Protein AF-A0A1Z9AQA0-F1 (afdb_monomer)

Solvent-accessible surface area (backbone atoms only — not comparable to full-atom values): 6434 Å² total; per-residue (Å²): 134,84,82,76,79,79,76,81,86,78,85,74,57,90,49,72,70,53,39,53,51,50,60,58,52,53,71,73,46,96,64,87,70,52,71,70,56,54,52,52,50,50,56,52,50,57,51,52,36,61,77,66,71,54,65,68,70,42,59,73,64,52,39,72,22,90,87,69,70,77,32,42,21,29,58,43,78,52,100,92,47,55,30,32,36,34,69,42,56,82,87,36,82,54,69,46,75,63,75,76,82,125

Nearest PDB structures (foldseek):
  4rul-assembly1_A  TM=7.355E-01  e=3.360E-01  Escherichia coli DH1
  1yua-assembly1_A  TM=6.384E-01  e=1.472E+00  Escherichia coli
  6pcm-assembly2_B  TM=5.485E-01  e=9.485E+00  Mycolicibacterium smegmatis MC2 155
  2qg7-assembly1_A  TM=2.529E-01  e=7.822E+00  Plasmodium vivax

Radius of gyration: 18.09 Å; Cα contacts (8 Å, |Δi|>4): 86; chains: 1; bounding box: 25×52×47 Å

Sequence (102 aa):
MTEKTKGVHITLPKSLAERLVFLRNFNHRKINLNPRLKSKIGALVEEIEKELNVEPSTWTSAKRCPKCESGTVYLKKTKRGEFYGCSRYPDCRHSERKSRKK

pLDDT: mean 72.4, std 14.01, range [39.25, 90.12]

Secondary structure (DSSP, 8-state):
-------------SSHHHHHHHHHHHTTS-----HHHHHHHHHHHHHHHHHTT--THHHHT-EE-TTTSSSEEEEEEETTEEEEEETTTTT---EEE-----

Mean predicted aligned error: 15.54 Å

Foldseek 3Di:
DDPPPPDDDDDQDDDPVSNVVVVVVVVVPPDPQDPVRVVVVVVVVVVVCVVVVPDPQQCVPWDQDPPPSSWIWTWDQDPVGIKTATPPPPVDGDIGRPDPPD

Structure (mmCIF, N/CA/C/O backbone):
data_AF-A0A1Z9AQA0-F1
#
_entry.id   AF-A0A1Z9AQA0-F1
#
loop_
_atom_site.group_PDB
_atom_site.id
_atom_site.type_symbol
_atom_site.label_atom_id
_atom_site.label_alt_id
_atom_site.label_comp_id
_atom_site.label_asym_id
_atom_site.label_entity_id
_atom_site.label_seq_id
_atom_site.pdbx_PDB_ins_code
_atom_site.Cartn_x
_atom_site.Cartn_y
_atom_site.Cartn_z
_atom_site.occupancy
_atom_site.B_iso_or_equiv
_atom_site.auth_seq_id
_atom_site.auth_comp_id
_atom_site.auth_asym_id
_atom_site.auth_atom_id
_atom_site.pdbx_PDB_model_num
ATOM 1 N N . MET A 1 1 ? 12.311 37.826 -23.596 1.00 39.25 1 MET A N 1
ATOM 2 C CA . MET A 1 1 ? 12.033 36.511 -24.215 1.00 39.25 1 MET A CA 1
ATOM 3 C C . MET A 1 1 ? 11.186 35.717 -23.234 1.00 39.25 1 MET A C 1
ATOM 5 O O . MET A 1 1 ? 11.700 35.310 -22.206 1.00 39.25 1 MET A O 1
ATOM 9 N N . THR A 1 2 ? 9.875 35.622 -23.459 1.00 46.34 2 THR A N 1
ATOM 10 C CA . THR A 1 2 ? 8.947 34.940 -22.546 1.00 46.34 2 THR A CA 1
ATOM 11 C C . THR A 1 2 ? 8.929 33.447 -22.861 1.00 46.34 2 THR A C 1
ATOM 13 O O . THR A 1 2 ? 8.415 33.014 -23.893 1.00 46.34 2 THR A O 1
ATOM 16 N N . GLU A 1 3 ? 9.540 32.652 -21.987 1.00 52.56 3 GLU A N 1
ATOM 17 C CA . GLU A 1 3 ? 9.522 31.194 -22.070 1.00 52.56 3 GLU A CA 1
ATOM 18 C C . GLU A 1 3 ? 8.084 30.704 -21.861 1.00 52.56 3 GLU A C 1
ATOM 20 O O . GLU A 1 3 ? 7.567 30.659 -20.746 1.00 52.56 3 GLU A O 1
ATOM 25 N N . LYS A 1 4 ? 7.394 30.381 -22.959 1.00 46.72 4 LYS A N 1
ATOM 26 C CA . LYS A 1 4 ? 6.086 29.724 -22.914 1.00 46.72 4 LYS A CA 1
ATOM 27 C C . LYS A 1 4 ? 6.276 28.346 -22.281 1.00 46.72 4 LYS A C 1
ATOM 29 O O . LYS A 1 4 ? 6.752 27.422 -22.943 1.00 46.72 4 LYS A O 1
ATOM 34 N N . THR A 1 5 ? 5.882 28.189 -21.020 1.00 51.25 5 THR A N 1
ATOM 35 C CA . THR A 1 5 ? 5.710 26.882 -20.384 1.00 51.25 5 THR A CA 1
ATOM 36 C C . THR A 1 5 ? 4.658 26.111 -21.174 1.00 51.25 5 THR A C 1
ATOM 38 O O . THR A 1 5 ? 3.458 26.354 -21.065 1.00 51.25 5 THR A O 1
ATOM 41 N N . LYS A 1 6 ? 5.110 25.200 -22.043 1.00 50.19 6 LYS A N 1
ATOM 42 C CA . LYS A 1 6 ? 4.223 24.283 -22.762 1.00 50.19 6 LYS A CA 1
ATOM 43 C C . LYS A 1 6 ? 3.584 23.362 -21.724 1.00 50.19 6 LYS A C 1
ATOM 45 O O . LYS A 1 6 ? 4.212 22.414 -21.260 1.00 50.19 6 LYS A O 1
ATOM 50 N N . GLY A 1 7 ? 2.360 23.688 -21.315 1.00 51.44 7 GLY A N 1
ATOM 51 C CA . GLY A 1 7 ? 1.564 22.844 -20.434 1.00 51.44 7 GLY A CA 1
ATOM 52 C C . GLY A 1 7 ? 1.359 21.478 -21.081 1.00 51.44 7 GLY A C 1
ATOM 53 O O . GLY A 1 7 ? 0.930 21.386 -22.230 1.00 51.44 7 GLY A O 1
ATOM 54 N N . VAL A 1 8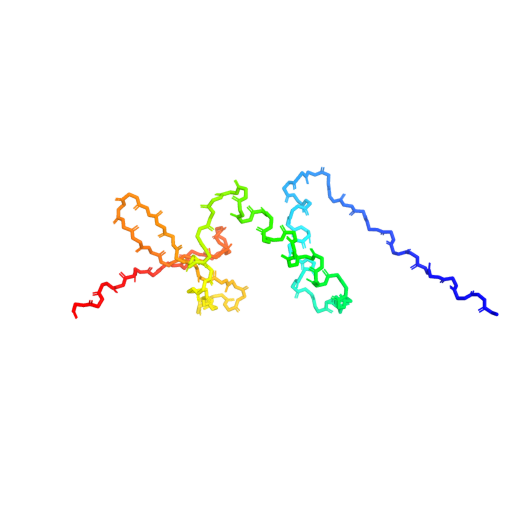 ? 1.697 20.413 -20.358 1.00 53.47 8 VAL A N 1
ATOM 55 C CA . VAL A 1 8 ? 1.416 19.046 -20.798 1.00 53.47 8 VAL A CA 1
ATOM 56 C C . VAL A 1 8 ? -0.048 18.767 -20.486 1.00 53.47 8 VAL A C 1
ATOM 58 O O . VAL A 1 8 ? -0.438 18.722 -19.321 1.00 53.47 8 VAL A O 1
ATOM 61 N N . HIS A 1 9 ? -0.865 18.601 -21.522 1.00 47.28 9 HIS A N 1
ATOM 62 C CA . HIS A 1 9 ? -2.255 18.202 -21.351 1.00 47.28 9 HIS A CA 1
ATOM 63 C C . HIS A 1 9 ? -2.304 16.697 -21.064 1.00 47.28 9 HIS A C 1
ATOM 65 O O . HIS A 1 9 ? -1.934 15.887 -21.914 1.00 47.28 9 HIS A O 1
ATOM 71 N N . ILE A 1 10 ? -2.720 16.316 -19.856 1.00 60.66 10 ILE A N 1
ATOM 72 C CA . ILE A 1 10 ? -2.814 14.913 -19.439 1.00 60.66 10 ILE A CA 1
ATOM 73 C C . ILE A 1 10 ? -4.290 14.539 -19.353 1.00 60.66 10 ILE A C 1
ATOM 75 O O . ILE A 1 10 ? -5.024 15.056 -18.512 1.00 60.66 10 ILE A O 1
ATOM 79 N N . THR A 1 11 ? -4.722 13.623 -20.217 1.00 62.50 11 THR A N 1
ATOM 80 C CA . THR A 1 11 ? -6.094 13.108 -20.213 1.00 62.50 11 THR A CA 1
ATOM 81 C C . THR A 1 11 ? -6.205 11.965 -19.212 1.00 62.50 11 THR A C 1
ATOM 83 O O . THR A 1 11 ? -5.580 10.917 -19.370 1.00 62.50 11 THR A O 1
ATOM 86 N N . LEU A 1 12 ? -7.000 12.177 -18.165 1.00 72.81 12 LEU A N 1
ATOM 87 C CA . LEU A 1 12 ? -7.250 11.175 -17.137 1.00 72.81 12 LEU A CA 1
ATOM 88 C C . LEU A 1 12 ? -8.224 10.097 -17.652 1.00 72.81 12 LEU A C 1
ATOM 90 O O . LEU A 1 12 ? -9.211 10.436 -18.311 1.00 72.81 12 LEU A O 1
ATOM 94 N N . PRO A 1 13 ? -7.993 8.813 -17.320 1.00 79.06 13 PRO A N 1
ATOM 95 C CA . PRO A 1 13 ? -8.927 7.731 -17.624 1.00 79.06 13 PRO A CA 1
ATOM 96 C C . PRO A 1 13 ? -10.341 7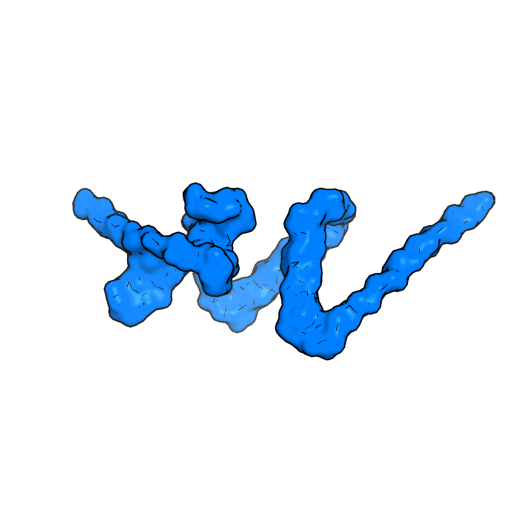.997 -17.087 1.00 79.06 13 PRO A C 1
ATOM 98 O O . PRO A 1 13 ? -10.532 8.753 -16.129 1.00 79.06 13 PRO A O 1
ATOM 101 N N . LYS A 1 14 ? -11.357 7.390 -17.709 1.00 72.88 14 LYS A N 1
ATOM 102 C CA . LYS A 1 14 ? -12.763 7.737 -17.448 1.00 72.88 14 LYS A CA 1
ATOM 103 C C . LYS A 1 14 ? -13.251 7.265 -16.076 1.00 72.88 14 LYS A C 1
ATOM 105 O O . LYS A 1 14 ? -13.990 8.015 -15.442 1.00 72.88 14 LYS A O 1
ATOM 110 N N . SER A 1 15 ? -12.830 6.094 -15.593 1.00 84.62 15 SER A N 1
ATOM 111 C CA . SER A 1 15 ? -13.289 5.585 -14.295 1.00 84.62 15 SER A CA 1
ATOM 112 C C . SER A 1 15 ? -12.417 6.049 -13.124 1.00 84.62 15 SER A C 1
ATOM 114 O O . SER A 1 15 ? -11.212 6.281 -13.248 1.00 84.62 15 SER A O 1
ATOM 116 N N . LEU A 1 16 ? -13.029 6.149 -11.943 1.00 70.94 16 LEU A N 1
ATOM 117 C CA . LEU A 1 16 ? -12.352 6.559 -10.712 1.00 70.94 16 LEU A CA 1
ATOM 118 C C . LEU A 1 16 ? -11.218 5.593 -10.321 1.00 70.94 16 LEU A C 1
ATOM 120 O O . LEU A 1 16 ? -10.149 6.036 -9.908 1.00 70.94 16 LEU A O 1
ATOM 124 N N . ALA A 1 17 ? -11.408 4.288 -10.532 1.00 68.06 17 ALA A N 1
ATOM 125 C CA . ALA A 1 17 ? -10.394 3.273 -10.250 1.00 68.06 17 ALA A CA 1
ATOM 126 C C . ALA A 1 17 ? -9.137 3.455 -11.117 1.00 68.06 17 ALA A C 1
ATOM 128 O O . ALA A 1 17 ? -8.013 3.426 -10.612 1.00 68.06 17 ALA A O 1
ATOM 129 N N . GLU A 1 18 ? -9.316 3.717 -12.411 1.00 71.94 18 GLU A N 1
ATOM 130 C CA . GLU A 1 18 ? -8.204 3.937 -13.338 1.00 71.94 18 GLU A CA 1
ATOM 131 C C . GLU A 1 18 ? -7.463 5.248 -13.045 1.0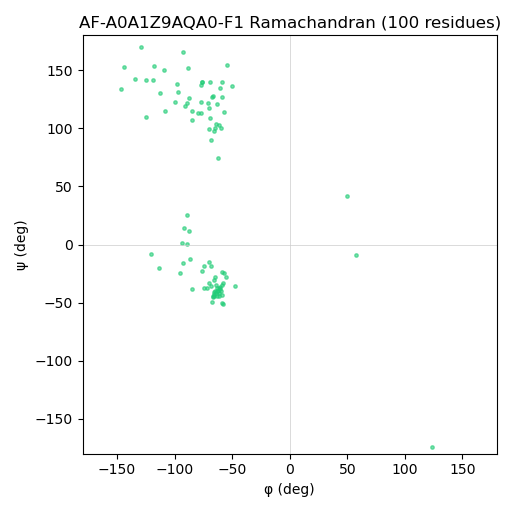0 71.94 18 GLU A C 1
ATOM 133 O O . GLU A 1 18 ? -6.234 5.294 -13.133 1.00 71.94 18 GLU A O 1
ATOM 138 N N . ARG A 1 19 ? -8.179 6.304 -12.627 1.00 78.81 19 ARG A N 1
ATOM 139 C CA . ARG A 1 19 ? -7.565 7.575 -12.197 1.00 78.81 19 ARG A CA 1
ATOM 140 C C . ARG A 1 19 ? -6.655 7.383 -10.988 1.00 78.81 19 ARG A C 1
ATOM 142 O O . ARG A 1 19 ? -5.537 7.894 -10.976 1.00 78.81 19 ARG A O 1
ATOM 149 N N . LEU A 1 20 ? -7.102 6.614 -9.999 1.00 74.44 20 LEU A N 1
ATOM 150 C CA . LEU A 1 20 ? -6.320 6.328 -8.794 1.00 74.44 20 LEU A CA 1
ATOM 151 C C . LEU A 1 20 ? -5.059 5.510 -9.112 1.00 74.44 20 LEU A C 1
ATOM 153 O O . LEU A 1 20 ? -3.980 5.808 -8.595 1.00 74.44 20 LEU A O 1
ATOM 157 N N . VAL A 1 21 ? -5.161 4.526 -10.011 1.00 74.56 21 VAL A N 1
ATOM 158 C CA . VAL A 1 21 ? -4.008 3.740 -10.481 1.00 74.56 21 VAL A CA 1
ATOM 159 C C . VAL A 1 21 ? -3.025 4.608 -11.271 1.00 74.56 21 VAL A C 1
ATOM 161 O O . VAL A 1 21 ? -1.816 4.511 -11.050 1.00 74.56 21 VAL A O 1
ATOM 164 N N . PHE A 1 22 ? -3.524 5.486 -12.148 1.00 75.56 22 PHE A N 1
ATOM 165 C CA . PHE A 1 22 ? -2.701 6.420 -12.917 1.00 75.56 22 PHE A CA 1
ATOM 166 C C . PHE A 1 22 ? -1.887 7.343 -12.003 1.00 75.56 22 PHE A C 1
ATOM 168 O O . PHE A 1 22 ? -0.666 7.414 -12.144 1.00 75.56 22 PHE A O 1
ATOM 175 N N . LEU A 1 23 ? -2.535 7.982 -11.023 1.00 70.38 23 LEU A N 1
ATOM 176 C CA . LEU A 1 23 ? -1.878 8.880 -10.065 1.00 70.38 23 LEU A CA 1
ATOM 177 C C . LEU A 1 23 ? -0.835 8.149 -9.207 1.00 70.38 23 LEU A C 1
ATOM 179 O O . LEU A 1 23 ? 0.267 8.656 -8.999 1.00 70.38 23 LEU A O 1
ATOM 183 N N . ARG A 1 24 ? -1.137 6.921 -8.770 1.00 65.88 24 ARG A N 1
ATOM 184 C CA . ARG A 1 24 ? -0.206 6.097 -7.985 1.00 65.88 24 ARG A CA 1
ATOM 185 C C . ARG A 1 24 ? 1.027 5.681 -8.790 1.00 65.88 24 ARG A C 1
ATOM 187 O O . ARG A 1 24 ? 2.143 5.718 -8.275 1.00 65.88 24 ARG A O 1
ATOM 194 N N . ASN A 1 25 ? 0.842 5.318 -10.057 1.00 63.50 25 ASN A N 1
ATOM 195 C CA . ASN A 1 25 ? 1.933 4.916 -10.949 1.00 63.50 25 ASN A CA 1
ATOM 196 C C . ASN A 1 25 ? 2.755 6.109 -11.456 1.00 63.50 25 ASN A C 1
ATOM 198 O O . ASN A 1 25 ? 3.927 5.939 -11.799 1.00 63.50 25 ASN A O 1
ATOM 202 N N . PHE A 1 26 ? 2.178 7.313 -11.456 1.00 61.12 26 PHE A N 1
ATOM 203 C CA . PHE A 1 26 ? 2.898 8.556 -11.734 1.00 61.12 26 PHE A CA 1
ATOM 204 C C . PHE A 1 26 ? 4.062 8.764 -10.750 1.00 61.12 26 PHE A C 1
ATOM 206 O O . PHE A 1 26 ? 5.129 9.217 -11.147 1.00 61.12 26 PHE A O 1
ATOM 213 N N . ASN A 1 27 ? 3.902 8.317 -9.501 1.00 50.81 27 ASN A N 1
ATOM 214 C CA . ASN A 1 27 ? 4.921 8.399 -8.452 1.00 50.81 27 ASN A CA 1
ATOM 215 C C . ASN A 1 27 ? 6.084 7.393 -8.607 1.00 50.81 27 ASN A C 1
ATOM 217 O O . ASN A 1 27 ? 7.135 7.574 -8.000 1.00 50.81 27 ASN A O 1
ATOM 221 N N . HIS A 1 28 ? 5.9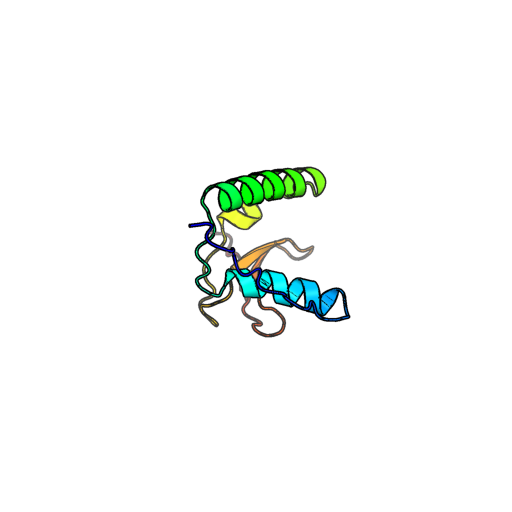07 6.322 -9.394 1.00 50.94 28 HIS A N 1
ATOM 222 C CA . HIS A 1 28 ? 6.923 5.278 -9.607 1.00 50.94 28 HIS A CA 1
ATOM 223 C C . HIS A 1 28 ? 7.813 5.522 -10.833 1.00 50.94 28 HIS A C 1
ATOM 225 O O . HIS A 1 28 ? 8.884 4.923 -10.949 1.00 50.94 28 HIS A O 1
ATOM 231 N N . ARG A 1 29 ? 7.408 6.410 -11.747 1.00 49.31 29 ARG A N 1
ATOM 232 C CA . ARG A 1 29 ? 8.331 6.973 -12.740 1.00 49.31 29 ARG A CA 1
ATOM 233 C C . ARG A 1 29 ? 9.178 8.011 -12.002 1.00 49.31 29 ARG A C 1
ATOM 235 O O . ARG A 1 29 ? 8.640 8.728 -11.169 1.00 49.31 29 ARG A O 1
ATOM 242 N N . LYS A 1 30 ? 10.488 8.097 -12.270 1.00 45.09 30 LYS A N 1
ATOM 243 C CA . LYS A 1 30 ? 11.364 9.169 -11.751 1.00 45.09 30 LYS A CA 1
ATOM 244 C C . LYS A 1 30 ? 10.894 10.531 -12.283 1.00 45.09 30 LYS A C 1
ATOM 246 O O . LYS A 1 30 ? 11.492 11.094 -13.193 1.00 45.09 30 LYS A O 1
ATOM 251 N N . ILE A 1 31 ? 9.797 11.042 -11.749 1.00 53.59 31 ILE A N 1
ATOM 252 C CA . ILE A 1 31 ? 9.329 12.396 -11.982 1.00 53.59 31 ILE A CA 1
ATOM 253 C C . ILE A 1 31 ? 9.966 13.221 -10.877 1.00 53.59 31 ILE A C 1
ATOM 255 O O . ILE A 1 31 ? 9.795 12.937 -9.693 1.00 53.59 31 ILE A O 1
ATOM 259 N N . ASN A 1 32 ? 10.774 14.197 -11.275 1.00 49.31 32 ASN A N 1
ATOM 260 C CA . ASN A 1 32 ? 11.450 15.098 -10.358 1.00 49.31 32 ASN A CA 1
ATOM 261 C C . ASN A 1 32 ? 10.388 15.997 -9.700 1.00 49.31 32 ASN A C 1
ATOM 263 O O . ASN A 1 32 ? 9.977 17.016 -10.253 1.00 49.31 32 ASN A O 1
ATOM 267 N N . LEU A 1 33 ? 9.850 15.550 -8.564 1.00 55.25 33 LEU A N 1
ATOM 268 C CA . LEU A 1 33 ? 8.854 16.285 -7.793 1.00 55.25 33 LEU A CA 1
ATOM 269 C C . LEU A 1 33 ? 9.538 17.504 -7.168 1.00 55.25 33 LEU A C 1
ATOM 271 O O . LEU A 1 33 ? 10.449 17.361 -6.356 1.00 55.25 33 LEU A O 1
ATOM 275 N N . ASN A 1 34 ? 9.088 18.706 -7.541 1.00 58.38 34 ASN A N 1
ATOM 276 C CA . ASN A 1 34 ? 9.561 19.959 -6.952 1.00 58.38 34 ASN A CA 1
ATOM 277 C C . ASN A 1 34 ? 9.500 19.865 -5.407 1.00 58.38 34 ASN A C 1
ATOM 279 O O . ASN A 1 34 ? 8.482 19.405 -4.878 1.00 58.38 34 ASN A O 1
ATOM 283 N N . PRO A 1 35 ? 10.529 20.315 -4.666 1.00 67.88 35 PRO A N 1
ATOM 284 C CA . PRO A 1 35 ? 10.552 20.295 -3.200 1.00 67.88 35 PRO A CA 1
ATOM 285 C C . PRO A 1 35 ? 9.279 20.841 -2.530 1.00 67.88 35 PRO A C 1
ATOM 287 O O . PRO A 1 35 ? 8.810 20.281 -1.537 1.00 67.88 35 PRO A O 1
ATOM 290 N N . ARG A 1 36 ? 8.653 21.875 -3.112 1.00 68.12 36 ARG A N 1
ATOM 291 C CA . ARG A 1 36 ? 7.374 22.429 -2.626 1.00 68.12 36 ARG A CA 1
ATOM 292 C C . ARG A 1 36 ? 6.215 21.437 -2.724 1.00 68.12 36 ARG A C 1
ATOM 294 O O . ARG A 1 36 ? 5.333 21.429 -1.872 1.00 68.12 36 ARG A O 1
ATOM 301 N N . LEU A 1 37 ? 6.212 20.602 -3.759 1.00 74.50 37 LEU A N 1
ATOM 302 C CA . LEU A 1 37 ? 5.177 19.599 -3.982 1.00 74.50 37 LEU A CA 1
ATOM 303 C C . LEU A 1 37 ? 5.342 18.419 -3.018 1.00 74.50 37 LEU A C 1
ATOM 305 O O . LEU A 1 37 ? 4.352 17.949 -2.471 1.00 74.50 37 LEU A O 1
ATOM 309 N N . LYS A 1 38 ? 6.584 18.011 -2.722 1.00 67.50 38 LYS A N 1
ATOM 310 C CA . LYS A 1 38 ? 6.879 17.004 -1.688 1.00 67.50 38 LYS A CA 1
ATOM 311 C C . LYS A 1 38 ? 6.373 17.441 -0.309 1.00 67.50 38 LYS A C 1
ATOM 313 O O . LYS A 1 38 ? 5.760 16.644 0.390 1.00 67.50 38 LYS A O 1
ATOM 318 N N . SER A 1 39 ? 6.593 18.707 0.051 1.00 74.00 39 SER A N 1
ATOM 319 C CA . SER A 1 39 ? 6.116 19.272 1.319 1.00 74.00 39 SER A CA 1
ATOM 320 C C . SER A 1 39 ? 4.586 19.341 1.385 1.00 74.00 39 SER A C 1
ATOM 322 O O . SER A 1 39 ? 4.012 18.902 2.378 1.00 74.00 39 SER A O 1
ATOM 324 N N . LYS A 1 40 ? 3.915 19.784 0.311 1.00 83.50 40 LYS A N 1
ATOM 325 C CA . LYS A 1 40 ? 2.441 19.777 0.247 1.00 83.50 40 LYS A CA 1
ATOM 326 C C . LYS A 1 40 ? 1.847 18.373 0.343 1.00 83.50 40 LYS A C 1
ATOM 328 O O . LYS A 1 40 ? 0.856 18.188 1.035 1.00 83.50 40 LYS A O 1
ATOM 333 N N . ILE A 1 41 ? 2.447 17.396 -0.336 1.00 80.00 41 ILE A N 1
ATOM 334 C CA . ILE A 1 41 ? 2.007 15.998 -0.260 1.00 80.00 41 ILE A CA 1
ATOM 335 C C . ILE A 1 41 ? 2.195 15.461 1.162 1.00 80.00 41 ILE A C 1
ATOM 337 O O . ILE A 1 41 ? 1.301 14.795 1.662 1.00 80.00 41 ILE A O 1
ATOM 341 N N . GLY A 1 42 ? 3.314 15.777 1.823 1.00 74.94 42 GLY A N 1
ATOM 342 C CA . GLY A 1 42 ? 3.547 15.395 3.218 1.00 74.94 42 GLY A CA 1
ATOM 343 C C . GLY A 1 42 ? 2.465 15.926 4.160 1.00 74.94 42 GLY A C 1
ATOM 344 O O . GLY A 1 42 ? 1.847 15.138 4.863 1.00 74.94 42 GLY A O 1
ATOM 345 N N . ALA A 1 43 ? 2.169 17.227 4.093 1.00 84.44 43 ALA A N 1
ATOM 346 C CA . ALA A 1 43 ? 1.127 17.845 4.920 1.00 84.44 43 ALA A CA 1
ATOM 347 C C . ALA A 1 43 ? -0.260 17.220 4.682 1.00 84.44 43 ALA A C 1
ATOM 349 O O . ALA A 1 43 ? -1.007 16.966 5.621 1.00 84.44 43 ALA A O 1
ATOM 350 N N . LEU A 1 44 ? -0.584 16.918 3.423 1.00 85.44 44 LEU A N 1
ATOM 351 C CA . LEU A 1 44 ? -1.858 16.301 3.058 1.00 85.44 44 LEU A CA 1
ATOM 352 C C . LEU A 1 44 ? -1.952 14.838 3.526 1.00 85.44 44 LEU A C 1
ATOM 354 O O . LEU A 1 44 ? -3.028 14.374 3.889 1.00 85.44 44 LEU A O 1
ATOM 358 N N . VAL A 1 45 ? -0.832 14.109 3.551 1.00 81.56 45 VAL A N 1
ATOM 359 C CA . VAL A 1 45 ? -0.771 12.754 4.120 1.00 81.56 45 VAL A CA 1
ATOM 360 C C . VAL A 1 45 ? -1.003 12.792 5.630 1.00 81.56 45 VAL A C 1
ATOM 362 O O . VAL A 1 45 ? -1.814 12.011 6.116 1.00 81.56 45 VAL A O 1
ATOM 365 N N . GLU A 1 46 ? -0.373 13.721 6.353 1.00 80.75 46 GLU A N 1
ATOM 366 C CA . GLU A 1 46 ? -0.583 13.870 7.802 1.00 80.75 46 GLU A CA 1
ATOM 367 C C . GLU A 1 46 ? -2.043 14.192 8.152 1.00 80.75 46 GLU A C 1
ATOM 369 O O . GLU A 1 46 ? -2.577 13.691 9.143 1.00 80.75 46 GLU A O 1
ATOM 374 N N . GLU A 1 47 ? -2.705 15.018 7.341 1.00 87.25 47 GLU A N 1
ATOM 375 C CA . GLU A 1 47 ? -4.113 15.374 7.532 1.00 87.25 47 GLU A CA 1
ATOM 376 C C . GLU A 1 47 ? -5.034 14.160 7.313 1.00 87.25 47 GLU A C 1
ATOM 378 O O . GLU A 1 47 ? -5.882 13.861 8.153 1.00 87.25 47 GLU A O 1
ATOM 383 N N . ILE A 1 48 ? -4.796 13.378 6.254 1.00 84.00 48 ILE A N 1
ATOM 384 C CA . ILE A 1 48 ? -5.539 12.135 5.984 1.00 84.00 48 ILE A CA 1
ATOM 385 C C . ILE A 1 48 ? -5.322 11.090 7.089 1.00 84.00 48 ILE A C 1
ATOM 387 O O . ILE A 1 48 ? -6.264 10.391 7.466 1.00 84.00 48 ILE A O 1
ATOM 391 N N . GLU A 1 49 ? -4.101 10.954 7.611 1.00 79.69 49 GLU A N 1
ATOM 392 C CA . GLU A 1 49 ? -3.800 10.001 8.687 1.00 79.69 49 GLU A CA 1
ATOM 393 C C . GLU A 1 49 ? -4.570 10.317 9.975 1.00 79.69 49 GLU A C 1
ATOM 395 O O . GLU A 1 49 ? -5.053 9.391 10.637 1.00 79.69 49 GLU A O 1
ATOM 400 N N . LYS A 1 50 ? -4.738 11.607 10.295 1.00 81.62 50 LYS A N 1
ATOM 401 C CA . LYS A 1 50 ? -5.544 12.068 11.435 1.00 81.62 50 LYS A CA 1
ATOM 402 C C . LYS A 1 50 ? -7.029 11.795 11.232 1.00 81.62 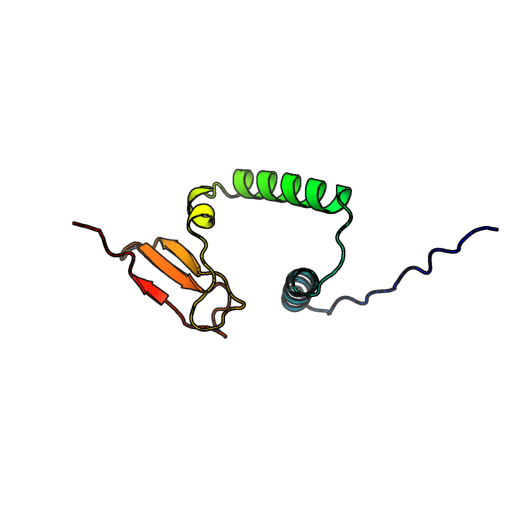50 LYS A C 1
ATOM 404 O O . LYS A 1 50 ? -7.648 11.201 12.110 1.00 81.62 50 LYS A O 1
ATOM 409 N N . GLU A 1 51 ? -7.576 12.167 10.077 1.00 86.94 51 GLU A N 1
ATOM 410 C CA . GLU A 1 51 ? -8.994 11.956 9.750 1.00 86.94 51 GLU A CA 1
ATOM 411 C C . GLU A 1 51 ? -9.379 10.468 9.761 1.00 86.94 51 GLU A C 1
ATOM 413 O O . GLU A 1 51 ? -10.462 10.092 10.207 1.00 86.94 51 GLU A O 1
ATOM 418 N N . LEU A 1 52 ? -8.478 9.590 9.308 1.00 80.56 52 LEU A N 1
ATOM 419 C CA . LEU A 1 52 ? -8.723 8.146 9.259 1.00 80.56 52 LEU A CA 1
ATOM 420 C C . LEU A 1 52 ? -8.317 7.397 10.542 1.00 80.56 52 LEU A C 1
ATOM 422 O O . LEU A 1 52 ? -8.475 6.174 10.597 1.00 80.56 52 LEU A O 1
ATOM 426 N N . ASN A 1 53 ? -7.800 8.095 11.560 1.00 76.81 53 ASN A N 1
ATOM 427 C CA . ASN A 1 53 ? -7.328 7.531 12.830 1.00 76.81 53 ASN A CA 1
ATOM 428 C C . ASN A 1 53 ? -6.371 6.329 12.638 1.00 76.81 53 ASN A C 1
ATOM 430 O O . ASN A 1 53 ? -6.473 5.299 13.318 1.00 76.81 53 ASN A O 1
ATOM 434 N N . VAL A 1 54 ? -5.464 6.443 11.661 1.00 71.00 54 VAL A N 1
ATOM 435 C CA . VAL A 1 54 ? -4.502 5.390 11.307 1.00 71.00 54 VAL A CA 1
ATOM 436 C C . VAL A 1 54 ? -3.236 5.574 12.134 1.00 71.00 54 VAL A C 1
ATOM 438 O O . VAL A 1 54 ? -2.582 6.608 12.054 1.00 71.00 54 VAL A O 1
ATOM 441 N N . GLU A 1 55 ? -2.847 4.558 12.909 1.00 62.75 55 GLU A N 1
ATOM 442 C CA . GLU A 1 55 ? -1.595 4.627 13.663 1.00 62.75 55 GLU A CA 1
ATOM 443 C C . GLU A 1 55 ? -0.371 4.651 12.719 1.00 62.75 55 GLU A C 1
ATOM 445 O O . GLU A 1 55 ? -0.207 3.725 11.909 1.00 62.75 55 GLU A O 1
ATOM 450 N N . PRO A 1 56 ? 0.550 5.630 12.862 1.00 61.75 56 PRO A N 1
ATOM 451 C CA . PRO A 1 56 ? 1.754 5.750 12.028 1.00 61.75 56 PRO A CA 1
ATOM 452 C C . PRO A 1 56 ? 2.659 4.508 12.056 1.00 61.75 56 PRO A C 1
ATOM 454 O O . PRO A 1 56 ? 3.400 4.228 11.109 1.00 61.75 56 PRO A O 1
ATOM 457 N N . SER A 1 57 ? 2.565 3.721 13.133 1.00 59.69 57 SER A N 1
ATOM 458 C CA . SER A 1 57 ? 3.297 2.468 13.352 1.00 59.69 57 SER A CA 1
ATOM 459 C C . SER A 1 57 ? 3.039 1.410 12.267 1.00 59.69 57 SER A C 1
ATOM 461 O O . SER A 1 57 ? 3.888 0.544 12.022 1.00 59.69 57 SER A O 1
ATOM 463 N N . THR A 1 58 ? 1.903 1.502 11.568 1.00 60.72 58 THR A N 1
ATOM 464 C CA . THR A 1 58 ? 1.544 0.624 10.444 1.00 60.72 58 THR A CA 1
ATOM 465 C C . THR A 1 58 ? 2.465 0.808 9.231 1.00 60.72 58 THR A C 1
ATOM 467 O O . THR A 1 58 ? 2.768 -0.169 8.532 1.00 60.72 58 THR A O 1
ATOM 470 N N . TRP A 1 59 ? 2.992 2.019 9.026 1.00 60.12 59 TRP A N 1
ATOM 471 C CA . TRP A 1 59 ? 3.915 2.357 7.939 1.00 60.12 59 TRP A CA 1
ATOM 472 C C . TRP A 1 59 ? 5.384 2.287 8.359 1.00 60.12 59 TRP A C 1
ATOM 474 O O . TRP A 1 59 ? 6.246 2.047 7.521 1.00 60.12 59 TRP A O 1
ATOM 484 N N . THR A 1 60 ? 5.710 2.442 9.645 1.00 54.62 60 THR A N 1
ATOM 485 C CA . THR A 1 60 ? 7.110 2.385 10.116 1.00 54.62 60 THR A CA 1
ATOM 486 C C . THR A 1 60 ? 7.744 1.004 9.916 1.00 54.62 60 THR A C 1
ATOM 488 O O . THR A 1 60 ? 8.947 0.887 9.700 1.00 54.62 60 THR A O 1
ATOM 491 N N . SER A 1 61 ? 6.937 -0.062 9.925 1.00 59.19 61 SER A N 1
ATOM 492 C CA . SER A 1 61 ? 7.398 -1.430 9.630 1.00 59.19 61 SER A CA 1
ATOM 493 C C . SER A 1 61 ? 7.377 -1.777 8.134 1.00 59.19 61 SER A C 1
ATOM 495 O O . SER A 1 61 ? 7.498 -2.952 7.777 1.00 59.19 61 SER A O 1
ATOM 497 N N . ALA A 1 62 ? 7.197 -0.782 7.262 1.00 67.75 62 ALA A N 1
ATOM 498 C CA . ALA A 1 62 ? 7.107 -0.966 5.825 1.00 67.75 62 ALA A CA 1
ATOM 499 C C . ALA A 1 62 ? 8.461 -1.382 5.231 1.00 67.75 62 ALA A C 1
ATOM 501 O O . ALA A 1 62 ? 9.397 -0.588 5.144 1.00 67.75 62 ALA A O 1
ATOM 502 N N . LYS A 1 63 ? 8.569 -2.639 4.794 1.00 79.06 63 LYS A N 1
ATOM 503 C CA . LYS A 1 63 ? 9.767 -3.175 4.121 1.00 79.06 63 LYS A CA 1
ATOM 504 C C . LYS A 1 63 ? 9.485 -3.405 2.645 1.00 79.06 63 LYS A C 1
ATOM 506 O O . LYS A 1 63 ? 8.355 -3.717 2.281 1.00 79.06 63 LYS A O 1
ATOM 511 N N . ARG A 1 64 ? 10.490 -3.301 1.770 1.00 84.12 64 ARG A N 1
ATOM 512 C CA . ARG A 1 64 ? 10.315 -3.722 0.367 1.00 84.12 64 ARG A CA 1
ATOM 513 C C . ARG A 1 64 ? 9.925 -5.196 0.311 1.00 84.12 64 ARG A C 1
ATOM 515 O O . ARG A 1 64 ? 10.433 -6.009 1.078 1.00 84.12 64 ARG A O 1
ATOM 522 N N . CYS A 1 65 ? 9.007 -5.530 -0.587 1.00 86.38 65 CYS A N 1
ATOM 523 C CA . CYS A 1 65 ? 8.543 -6.896 -0.756 1.00 86.38 65 CYS A CA 1
ATOM 524 C C . CYS A 1 65 ? 9.633 -7.755 -1.394 1.00 86.38 65 CYS A C 1
ATOM 526 O O . CYS A 1 65 ? 10.022 -7.452 -2.520 1.00 86.38 65 CYS A O 1
ATOM 528 N N . PRO A 1 66 ? 10.074 -8.848 -0.746 1.00 85.81 66 PRO A N 1
ATOM 529 C CA . PRO A 1 66 ? 11.123 -9.703 -1.298 1.00 85.81 66 PRO A CA 1
ATOM 530 C C . PRO A 1 66 ? 10.663 -10.470 -2.545 1.00 85.81 66 PRO A C 1
ATOM 532 O O . PRO A 1 66 ? 11.487 -10.946 -3.308 1.00 85.81 66 PRO A O 1
ATOM 535 N N . LYS A 1 67 ? 9.346 -10.594 -2.769 1.00 88.00 67 LYS A N 1
ATOM 536 C CA . LYS A 1 67 ? 8.794 -11.350 -3.900 1.00 88.00 67 LYS A CA 1
ATOM 537 C C . LYS A 1 67 ? 8.708 -10.548 -5.196 1.00 88.00 67 LYS A C 1
ATOM 539 O O . LYS A 1 67 ? 8.873 -11.112 -6.267 1.00 88.00 67 LYS A O 1
ATOM 544 N N . CYS A 1 68 ? 8.352 -9.267 -5.114 1.00 87.06 68 CYS A N 1
ATOM 545 C CA . CYS A 1 68 ? 8.141 -8.443 -6.306 1.00 87.06 68 CYS A CA 1
ATOM 546 C C . CYS A 1 68 ? 9.052 -7.219 -6.385 1.00 87.06 68 CYS A C 1
ATOM 548 O O . CYS A 1 68 ? 8.984 -6.519 -7.392 1.00 87.06 68 CYS A O 1
ATOM 550 N N . GLU A 1 69 ? 9.813 -6.917 -5.324 1.00 80.94 69 GLU A N 1
ATOM 551 C CA . GLU A 1 69 ? 10.823 -5.842 -5.179 1.00 80.94 69 GLU A CA 1
ATOM 552 C C . GLU A 1 69 ? 10.342 -4.399 -5.420 1.00 80.94 69 GLU A C 1
ATOM 554 O O . GLU A 1 69 ? 11.017 -3.422 -5.104 1.00 80.94 69 GLU A O 1
ATOM 559 N N . SER A 1 70 ? 9.124 -4.262 -5.917 1.00 80.94 70 SER A N 1
ATOM 560 C CA . SER A 1 70 ? 8.459 -3.045 -6.366 1.00 80.94 7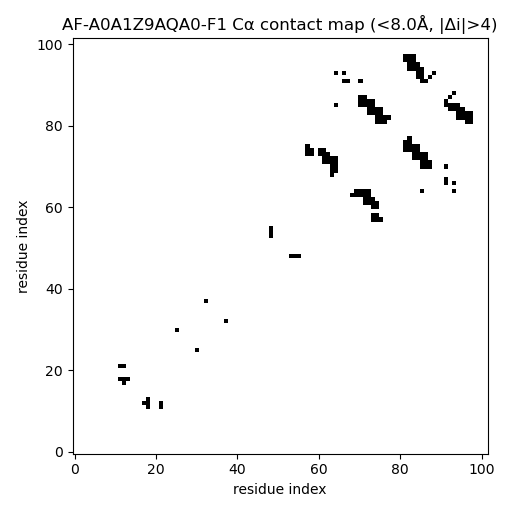0 SER A CA 1
ATOM 561 C C . SER A 1 70 ? 7.270 -2.690 -5.479 1.00 80.94 70 SER A C 1
ATOM 563 O O . SER A 1 70 ? 6.819 -1.549 -5.469 1.00 80.94 70 SER A O 1
ATOM 565 N N . GLY A 1 71 ? 6.748 -3.674 -4.743 1.00 82.88 71 GLY A N 1
ATOM 566 C CA . GLY A 1 71 ? 5.750 -3.479 -3.702 1.00 82.88 71 GLY A CA 1
ATOM 567 C C . GLY A 1 71 ? 6.392 -3.311 -2.332 1.00 82.88 71 GLY A C 1
ATOM 568 O O . GLY A 1 71 ? 7.547 -3.676 -2.111 1.00 82.88 71 GLY A O 1
ATOM 569 N N . THR A 1 72 ? 5.598 -2.831 -1.387 1.00 86.31 72 THR A N 1
ATOM 570 C CA . THR A 1 72 ? 6.006 -2.664 0.007 1.00 86.31 72 THR A CA 1
ATOM 571 C C . THR A 1 72 ? 5.113 -3.537 0.877 1.00 86.31 72 THR A C 1
ATOM 573 O O . THR A 1 72 ? 3.928 -3.722 0.592 1.00 86.31 72 THR A O 1
ATOM 576 N N . VAL A 1 73 ? 5.700 -4.149 1.891 1.00 87.25 73 VAL A N 1
ATOM 577 C CA . VAL A 1 73 ? 5.048 -5.055 2.823 1.00 87.25 73 VAL A CA 1
ATOM 578 C C . VAL A 1 73 ? 4.740 -4.279 4.085 1.00 87.25 73 VAL A C 1
ATOM 580 O O . VAL A 1 73 ? 5.647 -3.734 4.707 1.00 87.25 73 VAL A O 1
ATOM 583 N N . TYR A 1 74 ? 3.466 -4.252 4.451 1.00 86.62 74 TYR A N 1
ATOM 584 C CA . TYR A 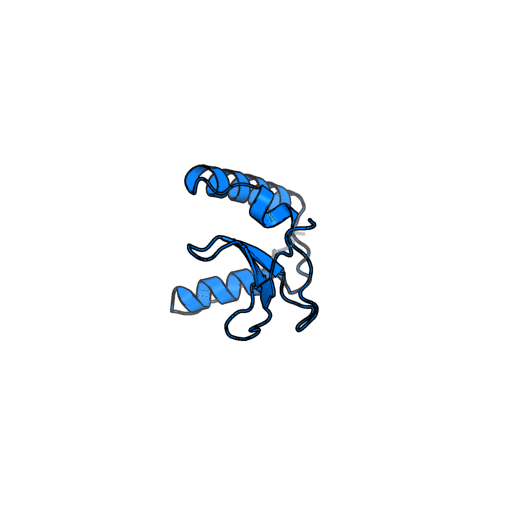1 74 ? 2.962 -3.518 5.608 1.00 86.62 74 TYR A CA 1
ATOM 585 C C . TYR A 1 74 ? 2.353 -4.478 6.612 1.00 86.62 74 TYR A C 1
ATOM 587 O O . TYR A 1 74 ? 1.862 -5.548 6.234 1.00 86.62 74 TYR A O 1
ATOM 595 N N . LEU A 1 75 ? 2.359 -4.083 7.882 1.00 84.50 75 LEU A N 1
ATOM 596 C CA . LEU A 1 75 ? 1.703 -4.852 8.922 1.00 84.50 75 LEU A CA 1
ATOM 597 C C . LEU A 1 75 ? 0.190 -4.622 8.861 1.00 84.50 75 LEU A C 1
ATOM 599 O O . LEU A 1 75 ? -0.290 -3.498 8.962 1.00 84.50 75 LEU A O 1
ATOM 603 N N . LYS A 1 76 ? -0.564 -5.704 8.699 1.00 82.06 76 LYS A N 1
ATOM 604 C CA . LYS A 1 76 ? -2.023 -5.729 8.672 1.00 82.06 76 LYS A CA 1
ATOM 605 C C . LYS A 1 76 ? -2.536 -6.469 9.897 1.00 82.06 76 LYS A C 1
ATOM 607 O O . LYS A 1 76 ? -2.108 -7.586 10.188 1.00 82.06 76 LYS A O 1
ATOM 612 N N . LYS A 1 77 ? -3.488 -5.857 10.596 1.00 81.06 77 LYS A N 1
ATOM 613 C CA . LYS A 1 77 ? -4.161 -6.445 11.756 1.00 81.06 77 LYS A CA 1
ATOM 614 C C . LYS A 1 77 ? -5.482 -7.071 11.316 1.00 81.06 77 LYS A C 1
ATOM 616 O O . LYS A 1 77 ? -6.266 -6.448 10.607 1.00 81.06 77 LYS A O 1
ATOM 621 N N . THR A 1 78 ? -5.731 -8.310 11.724 1.00 81.38 78 THR A N 1
ATOM 622 C CA . THR A 1 78 ? -6.994 -9.025 11.478 1.00 81.38 78 THR A CA 1
ATOM 623 C C . THR A 1 78 ? -7.532 -9.603 12.776 1.00 81.38 78 THR A C 1
ATOM 625 O O . THR A 1 78 ? -6.806 -9.695 13.765 1.00 81.38 78 THR A O 1
ATOM 628 N N . LYS A 1 79 ? -8.776 -10.099 12.753 1.00 81.12 79 LYS A N 1
ATOM 629 C CA . LYS A 1 79 ? -9.356 -10.856 13.877 1.00 81.12 79 LYS A CA 1
ATOM 630 C C . LYS A 1 79 ? -8.505 -12.068 14.291 1.00 81.12 79 LYS A C 1
ATOM 632 O O . LYS A 1 79 ? -8.550 -12.470 15.443 1.00 81.12 79 LYS A O 1
ATOM 637 N N . ARG A 1 80 ? -7.737 -12.652 13.361 1.00 81.50 80 ARG A N 1
ATOM 638 C CA . ARG A 1 80 ? -6.906 -13.850 13.586 1.00 81.50 80 ARG A CA 1
ATOM 639 C C . ARG A 1 80 ? -5.458 -13.528 13.977 1.00 81.50 80 ARG A C 1
ATOM 641 O O . ARG A 1 80 ? -4.665 -14.448 14.146 1.00 81.50 80 ARG A O 1
ATOM 648 N N . GLY A 1 81 ? -5.106 -12.248 14.097 1.00 83.88 81 GLY A N 1
ATOM 649 C CA . GLY A 1 81 ? -3.753 -11.792 14.411 1.00 83.88 81 GLY A CA 1
ATOM 650 C C . GLY A 1 81 ? -3.176 -10.836 13.369 1.00 83.88 81 GLY A C 1
ATOM 651 O O . GLY A 1 81 ? -3.860 -10.397 12.438 1.00 83.88 81 GLY A O 1
ATOM 652 N N . GLU A 1 82 ? -1.905 -10.495 13.556 1.00 86.81 82 GLU A N 1
ATOM 653 C CA . GLU A 1 82 ? -1.163 -9.557 12.717 1.00 86.81 82 GLU A CA 1
ATOM 654 C C . GLU A 1 82 ? -0.304 -10.296 11.681 1.00 86.81 82 GLU A C 1
ATOM 656 O O . GLU A 1 82 ? 0.359 -11.292 11.991 1.00 86.81 82 GLU A O 1
ATOM 661 N N . PHE A 1 83 ? -0.281 -9.799 10.448 1.00 88.25 83 PHE A N 1
ATOM 662 C CA . PHE A 1 83 ? 0.533 -10.359 9.373 1.00 88.25 83 PHE A CA 1
ATOM 663 C C . PHE A 1 83 ? 1.080 -9.260 8.465 1.00 88.25 83 PHE A C 1
ATOM 665 O O . PHE A 1 83 ? 0.490 -8.198 8.319 1.00 88.25 83 PHE A O 1
ATOM 672 N N . TYR A 1 84 ? 2.211 -9.523 7.837 1.00 87.50 84 TYR A N 1
ATOM 673 C CA . TYR A 1 84 ? 2.835 -8.669 6.843 1.00 87.50 84 TYR A CA 1
ATOM 674 C C . TYR A 1 84 ? 2.272 -8.999 5.457 1.00 87.50 84 TYR A C 1
ATOM 676 O O . TYR A 1 84 ? 2.291 -10.160 5.057 1.00 87.50 84 TYR A O 1
ATOM 684 N N . GLY A 1 85 ? 1.754 -8.012 4.720 1.00 88.38 85 GLY A N 1
ATOM 685 C CA . GLY A 1 85 ? 1.165 -8.218 3.389 1.00 88.38 85 GLY A CA 1
ATOM 686 C C . GLY A 1 85 ? 1.627 -7.193 2.353 1.00 88.38 85 GLY A C 1
ATOM 687 O O . GLY A 1 85 ? 1.773 -6.012 2.669 1.00 88.38 85 GLY A O 1
ATOM 688 N N . CYS A 1 86 ? 1.837 -7.635 1.108 1.00 89.12 86 CYS A N 1
ATOM 689 C CA . CYS A 1 86 ? 2.264 -6.767 0.004 1.00 89.12 86 CYS A CA 1
ATOM 690 C C . CYS A 1 86 ? 1.170 -5.768 -0.429 1.00 89.12 86 CYS A C 1
ATOM 692 O O . CYS A 1 86 ? -0.004 -6.126 -0.548 1.00 89.12 86 CYS A O 1
ATOM 694 N N . SER A 1 87 ? 1.556 -4.527 -0.739 1.00 86.25 87 SER A N 1
ATOM 695 C CA . SER A 1 87 ? 0.665 -3.487 -1.286 1.00 86.25 87 SER A CA 1
ATOM 696 C C . SER A 1 87 ? 0.208 -3.721 -2.722 1.00 86.25 87 SER A C 1
ATOM 698 O O . SER A 1 87 ? -0.735 -3.076 -3.175 1.00 86.25 87 SER A O 1
ATOM 700 N N . ARG A 1 88 ? 0.862 -4.637 -3.442 1.00 86.19 88 ARG A N 1
ATOM 701 C CA . ARG A 1 88 ? 0.530 -4.989 -4.827 1.00 86.19 88 ARG A CA 1
ATOM 702 C C . ARG A 1 88 ? -0.456 -6.153 -4.938 1.00 86.19 88 ARG A C 1
ATOM 704 O O . ARG A 1 88 ? -0.577 -6.723 -6.009 1.00 86.19 88 ARG A O 1
ATOM 711 N N . TYR A 1 89 ? -1.136 -6.560 -3.869 1.00 81.62 89 TYR A N 1
ATOM 712 C CA . TYR A 1 89 ? -2.225 -7.534 -3.998 1.00 81.62 89 TYR A CA 1
ATOM 713 C C . TYR A 1 89 ? -3.335 -6.965 -4.915 1.00 81.62 89 TYR A C 1
ATOM 715 O O . TYR A 1 89 ? -3.698 -5.803 -4.720 1.00 81.62 89 TYR A O 1
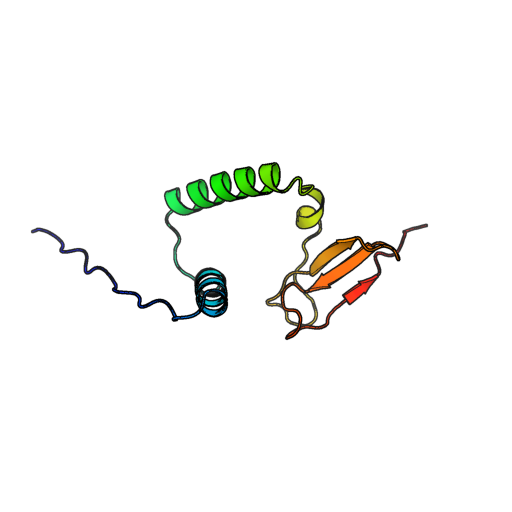ATOM 723 N N . PRO A 1 90 ? -3.891 -7.728 -5.882 1.00 84.94 90 PRO A N 1
ATOM 724 C CA . PRO A 1 90 ? -3.746 -9.175 -6.097 1.00 84.94 90 PRO A CA 1
ATOM 725 C C . PRO A 1 90 ? -2.538 -9.615 -6.943 1.00 84.94 90 PRO A C 1
ATOM 727 O O . PRO A 1 90 ? -2.222 -10.806 -6.924 1.00 84.94 90 PRO A O 1
ATOM 730 N N . ASP A 1 91 ? -1.850 -8.694 -7.625 1.00 84.56 91 ASP A N 1
ATOM 731 C CA . ASP A 1 91 ? -0.687 -8.979 -8.488 1.00 84.56 91 ASP A CA 1
ATOM 732 C C . ASP A 1 91 ? 0.463 -9.655 -7.722 1.00 84.56 91 ASP A C 1
ATOM 734 O O . ASP A 1 91 ? 1.170 -10.510 -8.249 1.00 84.56 91 ASP A O 1
ATOM 738 N N . CYS A 1 92 ? 0.650 -9.294 -6.449 1.00 85.69 92 CYS A N 1
ATOM 739 C CA . CYS A 1 92 ? 1.604 -9.930 -5.547 1.00 85.69 92 CYS A CA 1
ATOM 740 C C . CYS A 1 92 ? 0.908 -10.419 -4.272 1.00 85.69 92 CYS A C 1
ATOM 742 O O . CYS A 1 92 ? 0.527 -9.633 -3.404 1.00 85.69 92 CYS A O 1
ATOM 744 N N . ARG A 1 93 ? 0.792 -11.745 -4.135 1.00 90.12 93 ARG A N 1
ATOM 745 C CA . ARG A 1 93 ? 0.180 -12.430 -2.978 1.00 90.12 93 ARG A CA 1
ATOM 746 C C . ARG A 1 93 ? 1.168 -12.753 -1.851 1.00 90.12 93 ARG A C 1
ATOM 748 O O . ARG A 1 93 ? 0.976 -13.716 -1.120 1.00 90.12 93 ARG A O 1
ATOM 755 N N . HIS A 1 94 ? 2.263 -12.002 -1.748 1.00 89.88 94 HIS A N 1
ATOM 756 C CA . HIS A 1 94 ? 3.252 -12.208 -0.689 1.00 89.88 94 HIS A CA 1
ATOM 757 C C . HIS A 1 94 ? 2.668 -11.846 0.681 1.00 89.88 94 HIS A C 1
ATOM 759 O O . HIS A 1 94 ? 2.156 -10.735 0.863 1.00 89.88 94 HIS A O 1
ATOM 765 N N . SER A 1 95 ? 2.761 -12.779 1.628 1.00 88.62 95 SER A N 1
ATOM 766 C CA . SER A 1 95 ? 2.308 -12.603 3.006 1.00 88.62 95 SER A CA 1
ATOM 767 C C . SER A 1 95 ? 3.203 -13.361 3.981 1.00 88.62 95 SER A C 1
ATOM 769 O O . SER A 1 95 ? 3.462 -14.545 3.772 1.00 88.62 95 SER A O 1
ATOM 771 N N . GLU A 1 96 ? 3.607 -12.714 5.068 1.00 87.25 96 GLU A N 1
ATOM 772 C CA . GLU A 1 96 ? 4.447 -13.296 6.119 1.00 87.25 96 GLU A CA 1
ATOM 773 C C . GLU A 1 96 ? 3.754 -13.138 7.476 1.00 87.25 96 GLU A C 1
ATOM 775 O O . GLU A 1 96 ? 3.121 -12.121 7.754 1.00 87.25 96 GLU A O 1
ATOM 780 N N . ARG A 1 97 ? 3.841 -14.140 8.354 1.00 83.44 97 ARG A N 1
ATOM 781 C CA . ARG A 1 97 ? 3.293 -14.018 9.715 1.00 83.44 97 ARG A CA 1
ATOM 782 C C . ARG A 1 97 ? 4.243 -13.166 10.555 1.00 83.44 97 ARG A C 1
ATOM 784 O O . ARG A 1 97 ? 5.453 -13.370 10.497 1.00 83.44 97 ARG A O 1
ATOM 791 N N . LYS A 1 98 ? 3.717 -12.247 11.371 1.00 78.38 98 LYS A N 1
ATOM 792 C CA . LYS A 1 98 ? 4.526 -11.565 12.392 1.00 78.38 98 LYS A CA 1
ATOM 793 C C . LYS A 1 98 ? 4.857 -12.612 13.459 1.00 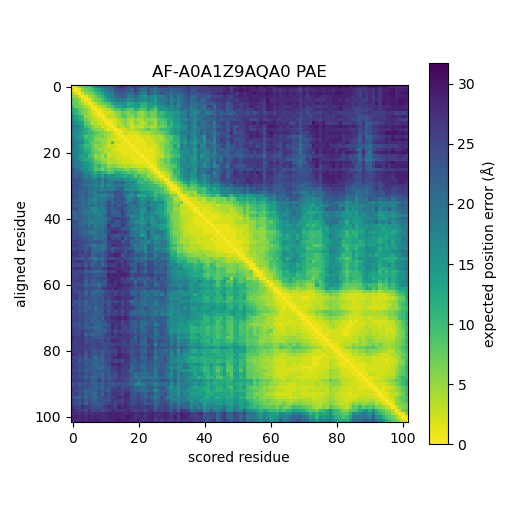78.38 98 LYS A C 1
ATOM 795 O O . LYS A 1 98 ? 3.992 -12.953 14.264 1.00 78.38 98 LYS A O 1
ATOM 800 N N . SER A 1 99 ? 6.055 -13.203 13.429 1.00 62.78 99 SER A N 1
ATOM 801 C CA . SER A 1 99 ? 6.456 -14.116 14.499 1.00 62.78 99 SER A CA 1
ATOM 802 C C . SER A 1 99 ? 6.511 -13.315 15.799 1.00 62.78 99 SER A C 1
ATOM 804 O O . SER A 1 99 ? 7.214 -12.310 15.908 1.00 62.78 99 SER A O 1
ATOM 806 N N . ARG A 1 100 ? 5.713 -13.725 16.789 1.00 55.56 100 ARG A N 1
ATOM 807 C CA . ARG A 1 100 ? 5.928 -13.304 18.172 1.00 55.56 100 ARG A CA 1
ATOM 808 C C . ARG A 1 100 ? 7.312 -13.840 18.525 1.00 55.56 100 ARG A C 1
ATOM 810 O O . ARG A 1 100 ? 7.453 -15.047 18.702 1.00 55.56 100 ARG A O 1
ATOM 817 N N . LYS A 1 101 ? 8.340 -12.985 18.543 1.00 50.31 101 LYS A N 1
ATOM 818 C CA . LYS A 1 101 ? 9.575 -13.343 19.246 1.00 50.31 101 LYS A CA 1
ATOM 819 C C . LYS A 1 101 ? 9.148 -13.643 20.685 1.00 50.31 101 LYS A C 1
ATOM 821 O O . LYS A 1 101 ? 8.538 -12.785 21.321 1.00 50.31 101 LYS A O 1
ATOM 826 N N . LYS A 1 102 ? 9.308 -14.907 21.069 1.00 42.16 102 LYS A N 1
ATOM 827 C CA . LYS A 1 102 ? 9.091 -15.416 22.419 1.00 42.16 102 LYS A CA 1
ATOM 828 C C . LYS A 1 102 ? 10.219 -14.924 23.312 1.00 42.16 102 LYS A C 1
ATOM 830 O O . LYS A 1 102 ? 11.346 -14.816 22.779 1.00 42.16 102 LYS A O 1
#